Protein AF-A0A9P0GN09-F1 (afdb_monomer_lite)

pLDDT: mean 87.39, std 16.35, range [37.28, 98.38]

Sequence (117 aa):
MVTCTSPEAQLQPLMDVTVTIISKGGCEGSQQSQFKQKLESDIDSDSSIFQSCFVPLQLVSRDKNEKDLGNNPTPSSPRFCRPIRFRFIKETNDVTEEEIAHVKIAITSLVPTEADL

Radius of gyration: 23.31 Å; chains: 1; bounding box: 49×38×80 Å

Organism: NCBI:txid3402493

Secondary structure (DSSP, 8-state):
------------------EEEEEEEEEEEEE-PPPSSPPSSTT---SEEEEEEEEEEEEEE-STT--EEEE-S-TT-GGG-EEEEEESS---HHHHHHHHHHHHHHHHT--PPP---

Structure (mmCIF, N/CA/C/O backbone):
data_AF-A0A9P0GN09-F1
#
_entry.id   AF-A0A9P0GN09-F1
#
loop_
_atom_site.group_PDB
_atom_site.id
_atom_site.type_symbol
_atom_site.label_atom_id
_atom_site.label_alt_id
_atom_site.label_comp_id
_atom_site.label_asym_id
_atom_site.label_entity_id
_atom_site.label_seq_id
_atom_site.pdbx_PDB_ins_code
_atom_site.Cartn_x
_atom_site.Cartn_y
_atom_site.Cartn_z
_atom_site.occupanc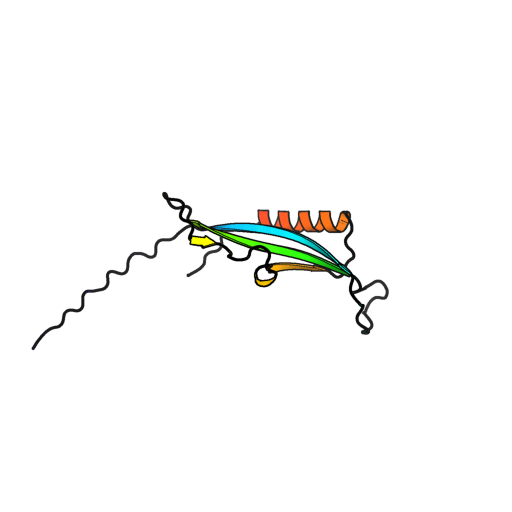y
_atom_site.B_iso_or_equiv
_atom_site.auth_seq_id
_atom_site.auth_comp_id
_atom_site.auth_asym_id
_atom_site.auth_atom_id
_atom_site.pdbx_PDB_model_num
ATOM 1 N N . MET A 1 1 ? -7.743 -27.981 61.352 1.00 40.34 1 MET A N 1
ATOM 2 C CA . MET A 1 1 ? -7.806 -28.081 59.879 1.00 40.34 1 MET A CA 1
ATOM 3 C C . MET A 1 1 ? -8.487 -26.826 59.373 1.00 40.34 1 MET A C 1
ATOM 5 O O . MET A 1 1 ? -9.671 -26.665 59.620 1.00 40.34 1 MET A O 1
ATOM 9 N N . VAL A 1 2 ? -7.725 -25.901 58.790 1.00 38.88 2 VAL A N 1
ATOM 10 C CA . VAL A 1 2 ? -8.250 -24.653 58.218 1.00 38.88 2 VAL A CA 1
ATOM 11 C C . VAL A 1 2 ? -8.413 -24.902 56.726 1.00 38.88 2 VAL A C 1
ATOM 13 O O . VAL A 1 2 ? -7.423 -25.108 56.030 1.00 38.88 2 VAL A O 1
ATOM 16 N N . THR A 1 3 ? -9.648 -24.967 56.241 1.00 39.59 3 THR A N 1
ATOM 17 C CA . THR A 1 3 ? -9.918 -25.062 54.805 1.00 39.59 3 THR A CA 1
ATOM 18 C C . THR A 1 3 ? -9.920 -23.656 54.228 1.00 39.59 3 THR A C 1
ATOM 20 O O . THR A 1 3 ? -10.887 -22.914 54.388 1.00 39.59 3 THR A O 1
ATOM 23 N N . CYS A 1 4 ? -8.819 -23.282 53.581 1.00 37.28 4 CYS A N 1
ATOM 24 C CA . CYS A 1 4 ? -8.770 -22.113 52.716 1.00 37.28 4 CYS A CA 1
ATOM 25 C C . CYS A 1 4 ? -9.567 -22.419 51.443 1.00 37.28 4 CYS A C 1
ATOM 27 O O . CYS A 1 4 ? -9.065 -23.074 50.533 1.00 37.28 4 CYS A O 1
ATOM 29 N N . THR A 1 5 ? -10.815 -21.966 51.374 1.00 52.62 5 THR A N 1
ATOM 30 C CA . THR A 1 5 ? -11.551 -21.885 50.111 1.00 52.62 5 THR A CA 1
ATOM 31 C C . THR A 1 5 ? -11.052 -20.655 49.359 1.00 52.62 5 THR A C 1
ATOM 33 O O . THR A 1 5 ? -11.384 -19.525 49.714 1.00 52.62 5 THR A O 1
ATOM 36 N N . SER A 1 6 ? -10.204 -20.879 48.355 1.00 52.09 6 SER A N 1
ATOM 37 C CA . SER A 1 6 ? -9.903 -19.879 47.328 1.00 52.09 6 SER A CA 1
ATOM 38 C C . SER A 1 6 ? -11.217 -19.436 46.679 1.00 52.09 6 SER A C 1
ATOM 40 O O . SER A 1 6 ? -12.006 -20.313 46.323 1.00 52.09 6 SER A O 1
ATOM 42 N N . PRO A 1 7 ? -11.473 -18.133 46.478 1.00 51.59 7 PRO A N 1
ATOM 43 C CA . PRO A 1 7 ? -12.546 -17.720 45.591 1.00 51.59 7 PRO A CA 1
ATOM 44 C C . PRO A 1 7 ? -12.204 -18.238 44.192 1.00 51.59 7 PRO A C 1
ATOM 46 O O . PRO A 1 7 ? -11.108 -17.981 43.689 1.00 51.59 7 PRO A O 1
ATOM 49 N N . GLU A 1 8 ? -13.111 -18.995 43.579 1.00 49.41 8 GLU A N 1
ATOM 50 C CA . GLU A 1 8 ? -13.081 -19.217 42.137 1.00 49.41 8 GLU A CA 1
ATOM 51 C C . GLU A 1 8 ? -13.109 -17.843 41.473 1.00 49.41 8 GLU A C 1
ATOM 53 O O . GLU A 1 8 ? -14.092 -17.104 41.575 1.00 49.41 8 GLU A O 1
ATOM 58 N N . ALA A 1 9 ? -12.002 -17.474 40.830 1.00 49.31 9 ALA A N 1
ATOM 59 C CA . ALA A 1 9 ? -11.984 -16.351 39.917 1.00 49.31 9 ALA A CA 1
ATOM 60 C C . ALA A 1 9 ? -13.001 -16.671 38.820 1.00 49.31 9 ALA A C 1
ATOM 62 O O . ALA A 1 9 ? -12.772 -17.544 37.984 1.00 49.31 9 ALA A O 1
ATOM 63 N N . GLN A 1 10 ? -14.157 -16.014 38.878 1.00 46.03 10 GLN A N 1
ATOM 64 C CA . GLN A 1 10 ? -15.165 -16.100 37.836 1.00 46.03 10 GLN A CA 1
ATOM 65 C C . GLN A 1 10 ? -14.524 -15.557 36.560 1.00 46.03 10 GLN A C 1
ATOM 67 O O . GLN A 1 10 ? -14.330 -14.349 36.417 1.00 46.03 10 GLN A O 1
ATOM 72 N N . LEU A 1 11 ? -14.125 -16.468 35.673 1.00 49.88 11 LEU A N 1
ATOM 73 C CA . LEU A 1 11 ? -13.635 -16.139 34.346 1.00 49.88 11 LEU A CA 1
ATOM 74 C C . LEU A 1 11 ? -14.790 -15.431 33.632 1.00 49.88 11 LEU A C 1
ATOM 76 O O . LEU A 1 11 ? -15.823 -16.045 33.352 1.00 49.88 11 LEU A O 1
ATOM 80 N N . GLN A 1 12 ? -14.667 -14.120 33.426 1.00 53.75 12 GLN A N 1
ATOM 81 C CA . GLN A 1 12 ? -15.643 -13.398 32.619 1.00 53.75 12 GLN A CA 1
ATOM 82 C C . GLN A 1 12 ? -15.636 -14.014 31.212 1.00 53.75 12 GLN A C 1
ATOM 84 O O . GLN A 1 12 ? -14.556 -14.363 30.727 1.00 53.75 12 GLN A O 1
ATOM 89 N N . PRO A 1 13 ? -16.804 -14.190 30.566 1.00 53.38 13 PRO A N 1
ATOM 90 C CA . PRO A 1 13 ? -16.855 -14.746 29.222 1.00 53.38 13 PRO A CA 1
ATOM 91 C C . PRO A 1 13 ? -15.961 -13.906 28.316 1.00 53.38 13 PRO A C 1
ATOM 93 O O . PRO A 1 13 ? -16.023 -12.676 28.388 1.00 53.38 13 PRO A O 1
ATOM 96 N N . LEU A 1 14 ? -15.135 -14.567 27.502 1.00 56.75 14 LEU A N 1
ATOM 97 C CA . LEU A 1 14 ? -14.351 -13.921 26.457 1.00 56.75 14 LEU A CA 1
ATOM 98 C C . LEU A 1 14 ? -15.350 -13.158 25.579 1.00 56.75 14 LEU A C 1
ATOM 100 O O . LEU A 1 14 ? -16.157 -13.762 24.876 1.00 56.75 14 LEU A O 1
ATOM 104 N N . MET A 1 15 ? -15.422 -11.840 25.752 1.00 64.38 15 MET A N 1
ATOM 105 C CA . MET A 1 15 ? -16.314 -11.020 24.949 1.00 64.38 15 MET A CA 1
ATOM 106 C C . MET A 1 15 ? -15.681 -10.933 23.569 1.00 64.38 15 MET A C 1
ATOM 108 O O . MET A 1 15 ? -14.579 -10.403 23.444 1.00 64.38 15 MET A O 1
ATOM 112 N N . ASP A 1 16 ? -16.371 -11.443 22.553 1.00 74.50 16 ASP A N 1
ATOM 113 C CA . ASP A 1 16 ? -15.997 -11.203 21.164 1.00 74.50 16 ASP A CA 1
ATOM 114 C C . ASP A 1 16 ? -16.164 -9.707 20.884 1.00 74.50 16 ASP A C 1
ATOM 116 O O . ASP A 1 16 ? -17.273 -9.204 20.680 1.00 74.50 16 ASP A O 1
ATOM 120 N N . VAL A 1 17 ? -15.057 -8.968 20.943 1.00 82.44 17 VAL A N 1
ATOM 121 C CA . VAL A 1 17 ? -15.047 -7.529 20.682 1.00 82.44 17 VAL A CA 1
ATOM 122 C C . VAL A 1 17 ? -14.759 -7.305 19.208 1.00 82.44 17 VAL A C 1
ATOM 124 O O . VAL A 1 17 ? -13.702 -7.669 18.695 1.00 82.44 17 VAL A O 1
ATOM 127 N N . THR A 1 18 ? -15.684 -6.643 18.516 1.00 89.62 18 THR A N 1
ATOM 128 C CA . THR A 1 18 ? -15.432 -6.191 17.147 1.00 89.62 18 THR A CA 1
ATOM 129 C C . THR A 1 18 ? -14.646 -4.891 17.169 1.00 89.62 18 THR A C 1
ATOM 131 O O . THR A 1 18 ? -15.088 -3.875 17.713 1.00 89.62 18 THR A O 1
ATOM 134 N N . VAL A 1 19 ? -13.492 -4.907 16.511 1.00 91.19 19 VAL A N 1
ATOM 135 C CA . VAL A 1 19 ? -12.571 -3.777 16.471 1.00 91.19 19 VAL A CA 1
ATOM 136 C C . VAL A 1 19 ? -12.347 -3.323 15.032 1.00 91.19 19 VAL A C 1
ATOM 138 O O . VAL A 1 19 ? -12.322 -4.122 14.100 1.00 91.19 19 VAL A O 1
ATOM 141 N N . THR A 1 20 ? -12.199 -2.015 14.838 1.00 93.56 20 THR A N 1
ATOM 142 C CA . THR A 1 20 ? -11.891 -1.398 13.545 1.00 93.56 20 THR A CA 1
ATOM 143 C C . THR A 1 20 ? -10.510 -0.765 13.594 1.00 93.56 20 THR A C 1
ATOM 145 O O . THR A 1 20 ? -10.220 0.036 14.480 1.00 93.56 20 THR A O 1
ATOM 148 N N . ILE A 1 21 ? -9.667 -1.109 12.622 1.00 94.19 21 ILE A N 1
ATOM 149 C CA . ILE A 1 21 ? -8.368 -0.467 12.416 1.00 94.19 21 ILE A CA 1
ATOM 150 C C . ILE A 1 21 ? -8.539 0.628 11.368 1.00 94.19 21 ILE A C 1
ATOM 152 O O . ILE A 1 21 ? -8.917 0.358 10.229 1.00 94.19 21 ILE A O 1
ATOM 156 N N . ILE A 1 22 ? -8.201 1.859 11.736 1.00 95.69 22 ILE A N 1
ATOM 157 C CA . ILE A 1 22 ? -8.092 2.981 10.805 1.00 95.69 22 ILE A CA 1
ATOM 158 C C . ILE A 1 22 ? -6.637 3.062 10.350 1.00 95.69 22 ILE A C 1
ATOM 160 O O . ILE A 1 22 ? -5.724 3.113 11.175 1.00 95.69 22 ILE A O 1
ATOM 164 N N . SER A 1 23 ? -6.411 3.077 9.038 1.00 96.69 23 SER A N 1
ATOM 165 C CA . SER A 1 23 ? -5.074 3.121 8.436 1.00 96.69 23 SER A CA 1
ATOM 166 C C . SER A 1 23 ? -4.998 4.172 7.333 1.00 96.69 23 SER A C 1
ATOM 168 O O . SER A 1 23 ? -5.996 4.458 6.674 1.00 96.69 23 SER A O 1
ATOM 170 N N . LYS A 1 24 ? -3.797 4.705 7.088 1.00 96.38 24 LYS A N 1
ATOM 171 C CA . LYS A 1 24 ? -3.476 5.441 5.853 1.00 96.38 24 LYS A CA 1
ATOM 172 C C . LYS A 1 24 ? -2.644 4.560 4.928 1.00 96.38 24 LYS A C 1
ATOM 174 O O . LYS A 1 24 ? -1.809 3.800 5.410 1.00 96.38 24 LYS A O 1
ATOM 179 N N . GLY A 1 25 ? -2.849 4.681 3.623 1.00 96.62 25 GLY A N 1
ATOM 180 C CA . GLY A 1 25 ? -2.065 3.996 2.594 1.00 96.62 25 GLY A CA 1
ATOM 181 C C . GLY A 1 25 ? -1.465 4.988 1.603 1.00 96.62 25 GLY A C 1
ATOM 182 O O . GLY A 1 25 ? -1.949 6.114 1.489 1.00 96.62 25 GLY A O 1
ATOM 183 N N . GLY A 1 26 ? -0.419 4.574 0.898 1.00 96.81 26 GLY A N 1
ATOM 184 C CA . GLY A 1 26 ? 0.210 5.370 -0.152 1.00 96.81 26 GLY A CA 1
ATOM 185 C C . GLY A 1 26 ? 1.230 4.566 -0.949 1.00 96.81 26 GLY A C 1
ATOM 186 O O . GLY A 1 26 ? 1.580 3.447 -0.575 1.00 96.81 26 GLY A O 1
ATOM 187 N N . CYS A 1 27 ? 1.704 5.149 -2.043 1.00 97.56 27 CYS A N 1
ATOM 188 C CA . CYS A 1 27 ? 2.776 4.608 -2.865 1.00 97.56 27 CYS A CA 1
ATOM 189 C C . CYS A 1 27 ? 3.755 5.716 -3.254 1.00 97.56 27 CYS A C 1
ATOM 191 O O . CYS A 1 27 ? 3.360 6.878 -3.340 1.00 97.56 27 CYS A O 1
ATOM 193 N N . GLU A 1 28 ? 5.019 5.357 -3.450 1.00 97.06 28 GLU A N 1
ATOM 194 C CA . GLU A 1 28 ? 6.093 6.299 -3.771 1.00 97.06 28 GLU A CA 1
ATOM 195 C C . GLU A 1 28 ? 7.211 5.600 -4.555 1.00 97.06 28 GLU A C 1
ATOM 197 O O . GLU A 1 28 ? 7.539 4.434 -4.293 1.00 97.06 28 GLU A O 1
ATOM 202 N N . GLY A 1 29 ? 7.802 6.317 -5.512 1.00 97.00 29 GLY A N 1
ATOM 203 C CA . GLY A 1 29 ? 8.996 5.912 -6.238 1.00 97.00 29 GLY A CA 1
ATOM 204 C C . GLY A 1 29 ? 10.283 6.529 -5.695 1.00 97.00 29 GLY A C 1
ATOM 205 O O . GLY A 1 29 ? 10.321 7.662 -5.223 1.00 97.00 29 GLY A O 1
ATOM 206 N N . SER A 1 30 ? 11.382 5.790 -5.818 1.00 96.31 30 SER A N 1
ATOM 207 C CA . SER A 1 30 ? 12.730 6.264 -5.513 1.00 96.31 30 SER A CA 1
ATOM 208 C C . SER A 1 30 ? 13.733 5.775 -6.555 1.00 96.31 30 SER A C 1
ATOM 210 O O . SER A 1 30 ? 13.564 4.720 -7.169 1.00 96.31 30 SER A O 1
ATOM 212 N N . GLN A 1 31 ? 14.795 6.551 -6.757 1.00 95.69 31 GLN A N 1
ATOM 213 C CA . GLN A 1 31 ? 15.930 6.182 -7.601 1.00 95.69 31 GLN A CA 1
ATOM 214 C C . GLN A 1 31 ? 17.093 5.735 -6.717 1.00 95.69 31 GLN A C 1
ATOM 216 O O . GLN A 1 31 ? 17.352 6.339 -5.676 1.00 95.69 31 GLN A O 1
ATOM 221 N N . GLN A 1 32 ? 17.811 4.698 -7.140 1.00 92.38 32 GLN A N 1
ATOM 222 C CA . GLN A 1 32 ? 18.931 4.146 -6.385 1.00 92.38 32 GLN A CA 1
ATOM 223 C C . GLN A 1 32 ? 20.101 3.749 -7.287 1.00 92.38 32 GLN A C 1
ATOM 225 O O . GLN A 1 32 ? 19.962 3.592 -8.501 1.00 92.38 32 GLN A O 1
ATOM 230 N N . SER A 1 33 ? 21.267 3.573 -6.667 1.00 94.31 33 SER A N 1
ATOM 231 C CA . SER A 1 33 ? 22.439 3.005 -7.327 1.00 94.31 33 SER A CA 1
ATOM 232 C C . SER A 1 33 ? 22.175 1.552 -7.706 1.00 94.31 33 SER A C 1
ATOM 234 O O . SER A 1 33 ? 21.766 0.762 -6.858 1.00 94.31 33 SER A O 1
ATOM 236 N N . GLN A 1 34 ? 22.463 1.203 -8.956 1.00 93.69 34 GLN A N 1
ATOM 237 C CA . GLN A 1 34 ? 22.317 -0.163 -9.448 1.00 93.69 34 GLN A CA 1
ATOM 238 C C . GLN A 1 34 ? 23.334 -1.097 -8.799 1.00 93.69 34 GLN A C 1
ATOM 240 O O . GLN A 1 34 ? 24.505 -0.738 -8.596 1.00 93.69 34 GLN A O 1
ATOM 245 N N . PHE A 1 35 ? 22.902 -2.317 -8.503 1.00 93.31 35 PHE A N 1
ATOM 246 C CA . PHE A 1 35 ? 23.803 -3.356 -8.053 1.00 93.31 35 PHE A CA 1
ATOM 247 C C . PHE A 1 35 ? 24.657 -3.868 -9.222 1.00 93.31 35 PHE A C 1
ATOM 249 O O . PHE A 1 35 ? 24.231 -3.917 -10.370 1.00 93.31 35 PHE A O 1
ATOM 256 N N . LYS A 1 36 ? 25.907 -4.259 -8.945 1.00 93.19 36 LYS A N 1
ATOM 257 C CA . LYS A 1 36 ? 26.864 -4.677 -9.993 1.00 93.19 36 LYS A CA 1
ATOM 258 C 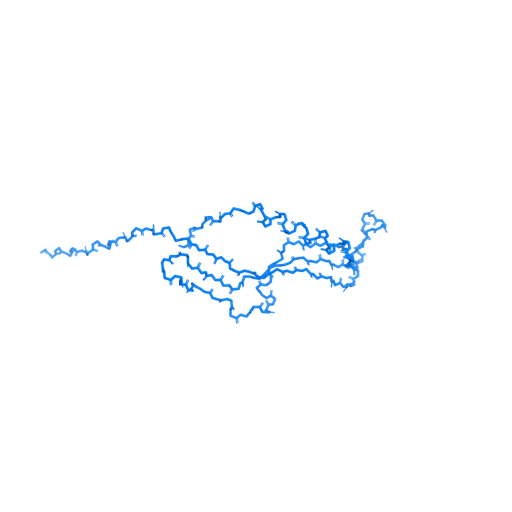C . LYS A 1 36 ? 26.704 -6.135 -10.433 1.00 93.19 36 LYS A C 1
ATOM 260 O O . LYS A 1 36 ? 27.538 -6.644 -11.181 1.00 93.19 36 LYS A O 1
ATOM 265 N N . GLN A 1 37 ? 25.684 -6.827 -9.940 1.00 92.94 37 GLN A N 1
ATOM 266 C CA . GLN A 1 37 ? 25.371 -8.174 -10.392 1.00 92.94 37 GLN A CA 1
ATOM 267 C C . GLN A 1 37 ? 24.685 -8.098 -11.751 1.00 92.94 37 GLN A C 1
ATOM 269 O O . GLN A 1 37 ? 23.761 -7.316 -11.947 1.00 92.94 37 GLN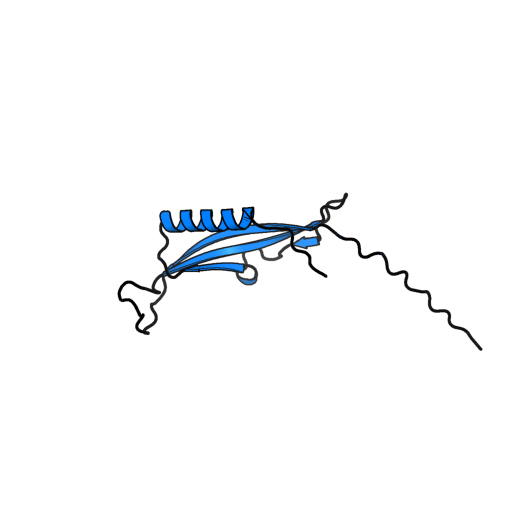 A O 1
ATOM 274 N N . LYS A 1 38 ? 25.132 -8.934 -12.688 1.00 90.50 38 LYS A N 1
ATOM 275 C CA . LYS A 1 38 ? 24.463 -9.072 -13.978 1.00 90.50 38 LYS A CA 1
ATOM 276 C C . LYS A 1 38 ? 23.067 -9.670 -13.757 1.00 90.50 38 LYS A C 1
ATOM 278 O O . LYS A 1 38 ? 22.961 -10.743 -13.162 1.00 90.50 38 LYS A O 1
ATOM 283 N N . LEU A 1 39 ? 22.034 -8.974 -14.225 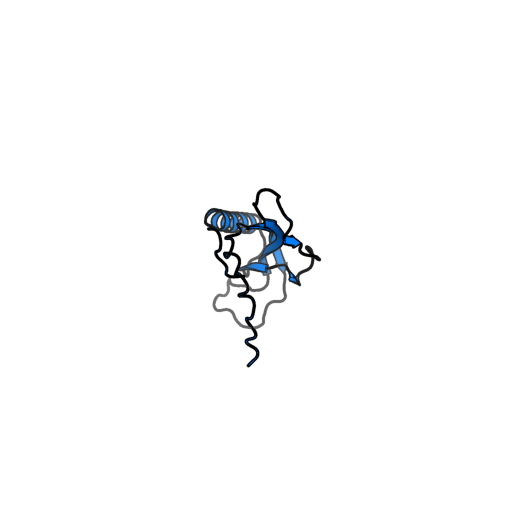1.00 90.69 39 LEU A N 1
ATOM 284 C CA . LEU A 1 39 ? 20.660 -9.477 -14.254 1.00 90.69 39 LEU A CA 1
ATOM 285 C C . LEU A 1 39 ? 20.486 -10.475 -15.408 1.00 90.69 39 LEU A C 1
ATOM 287 O O . LEU A 1 39 ? 21.295 -10.513 -16.337 1.00 90.69 39 LEU A O 1
ATOM 291 N N . GLU A 1 40 ? 19.456 -11.316 -15.331 1.00 91.19 40 GLU A N 1
ATOM 292 C CA . GLU A 1 40 ? 19.205 -12.343 -16.352 1.00 91.19 40 GLU A CA 1
ATOM 293 C C . GLU A 1 40 ? 18.834 -11.733 -17.710 1.00 91.19 40 GLU A C 1
ATOM 295 O O . GLU A 1 40 ? 19.231 -12.258 -18.750 1.00 91.19 40 GLU A O 1
ATOM 300 N N . SER A 1 41 ? 18.114 -10.611 -17.692 1.00 90.69 41 SER A N 1
ATOM 301 C CA . SER A 1 41 ? 17.646 -9.891 -18.872 1.00 90.69 41 SER A CA 1
ATOM 302 C C . SER A 1 41 ? 18.327 -8.528 -18.997 1.00 90.69 41 SER A C 1
ATOM 304 O O . SER A 1 41 ? 18.438 -7.792 -18.018 1.00 90.69 41 SER A O 1
ATOM 306 N N . ASP A 1 42 ? 18.726 -8.155 -20.217 1.00 85.00 42 ASP A N 1
ATOM 307 C CA . ASP A 1 42 ? 19.371 -6.862 -20.498 1.00 85.00 42 ASP A CA 1
ATOM 308 C C . ASP A 1 42 ? 18.395 -5.667 -20.427 1.00 85.00 42 ASP A C 1
ATOM 310 O O . ASP A 1 42 ? 18.830 -4.516 -20.433 1.00 85.00 42 ASP A O 1
ATOM 314 N N . ILE A 1 43 ? 17.081 -5.922 -20.376 1.00 87.69 43 ILE A N 1
ATOM 315 C CA . ILE A 1 43 ? 16.058 -4.876 -20.198 1.00 87.69 43 ILE A CA 1
ATOM 316 C C . ILE A 1 43 ? 15.686 -4.641 -18.729 1.00 87.69 43 ILE A C 1
ATOM 318 O O . ILE A 1 43 ? 15.031 -3.642 -18.428 1.00 87.69 43 ILE A O 1
ATOM 322 N N . ASP A 1 44 ? 16.089 -5.537 -17.825 1.00 89.44 44 ASP A N 1
ATOM 323 C CA . ASP A 1 44 ? 15.792 -5.399 -16.403 1.00 89.44 44 ASP A CA 1
ATOM 324 C C . ASP A 1 44 ? 16.744 -4.390 -15.754 1.00 89.44 44 ASP A C 1
ATOM 326 O O . ASP A 1 44 ? 17.909 -4.250 -16.131 1.00 89.44 44 ASP A O 1
ATOM 330 N N . SER A 1 45 ? 16.247 -3.671 -14.748 1.00 92.31 45 SER A N 1
ATOM 331 C CA . SER A 1 45 ? 17.041 -2.707 -13.991 1.00 92.31 45 SER A CA 1
ATOM 332 C C . SER A 1 45 ? 16.534 -2.581 -12.562 1.00 92.31 45 SER A C 1
ATOM 334 O O . SER A 1 45 ? 15.336 -2.459 -12.328 1.00 92.31 45 SER A O 1
ATOM 336 N N . ASP A 1 46 ? 17.460 -2.515 -11.609 1.00 94.56 46 ASP A N 1
ATOM 337 C CA . ASP A 1 46 ? 17.205 -2.187 -10.207 1.00 94.56 46 ASP A CA 1
ATOM 338 C C . ASP A 1 46 ? 17.445 -0.696 -9.893 1.00 94.56 46 ASP A C 1
ATOM 340 O O . ASP A 1 46 ? 17.408 -0.293 -8.734 1.00 94.56 46 ASP A O 1
ATOM 344 N N . SER A 1 47 ? 17.640 0.159 -10.906 1.00 95.38 47 SER A N 1
ATOM 345 C CA . SER A 1 47 ? 17.915 1.601 -10.739 1.00 95.38 47 SER A CA 1
ATOM 346 C C . SER A 1 47 ? 16.779 2.388 -10.082 1.00 95.38 47 SER A C 1
ATOM 348 O O . SER A 1 47 ? 16.938 3.555 -9.713 1.00 95.38 47 SER A O 1
ATOM 350 N N . SER A 1 48 ? 15.584 1.811 -10.018 1.00 96.75 48 SER A N 1
ATOM 351 C CA . SER A 1 48 ? 14.400 2.459 -9.469 1.00 96.75 48 SER A CA 1
ATOM 352 C C . SER A 1 48 ? 13.575 1.456 -8.689 1.00 96.75 48 SER A C 1
ATOM 354 O O . SER A 1 48 ? 13.428 0.310 -9.106 1.00 96.75 48 SER A O 1
ATOM 356 N N . ILE A 1 49 ? 13.039 1.907 -7.562 1.00 96.81 49 ILE A N 1
ATOM 357 C CA . ILE A 1 49 ? 12.091 1.158 -6.748 1.00 96.81 49 ILE A CA 1
ATOM 358 C C . ILE A 1 49 ? 10.783 1.930 -6.741 1.00 96.81 49 ILE A C 1
ATOM 360 O O . ILE A 1 49 ? 10.777 3.151 -6.602 1.00 96.81 49 ILE A O 1
ATOM 364 N N . PHE A 1 50 ? 9.682 1.202 -6.821 1.00 97.94 50 PHE A N 1
ATOM 365 C CA . PHE A 1 50 ? 8.351 1.701 -6.539 1.00 97.94 50 PHE A CA 1
ATOM 366 C C . PHE A 1 50 ? 7.728 0.833 -5.447 1.00 97.94 50 PHE A C 1
ATOM 368 O O . PHE A 1 50 ? 7.746 -0.399 -5.545 1.00 97.94 50 PHE A O 1
ATOM 375 N N . GLN A 1 51 ? 7.227 1.462 -4.386 1.00 97.56 51 GLN A N 1
ATOM 376 C CA . GLN A 1 51 ? 6.672 0.763 -3.228 1.00 97.56 51 GLN A CA 1
ATOM 377 C C . GLN A 1 51 ? 5.274 1.267 -2.892 1.00 97.56 51 GLN A C 1
ATOM 379 O O . GLN A 1 51 ? 5.002 2.462 -2.990 1.00 97.56 51 GLN A O 1
ATOM 384 N N . SER A 1 52 ? 4.413 0.365 -2.431 1.00 98.19 52 SER A N 1
ATOM 385 C CA . SER A 1 52 ? 3.156 0.697 -1.763 1.00 98.19 52 SER A CA 1
ATOM 386 C C . SER A 1 52 ? 3.210 0.255 -0.308 1.00 98.19 52 SER A C 1
ATOM 388 O O . SER A 1 52 ? 3.739 -0.809 0.018 1.00 98.19 52 SER A O 1
ATOM 390 N N . CYS A 1 53 ? 2.676 1.084 0.583 1.00 97.94 53 CYS A N 1
ATOM 391 C CA . CYS A 1 53 ? 2.749 0.896 2.026 1.00 97.94 53 CYS A CA 1
ATOM 392 C C . CYS A 1 53 ? 1.440 1.316 2.704 1.00 97.9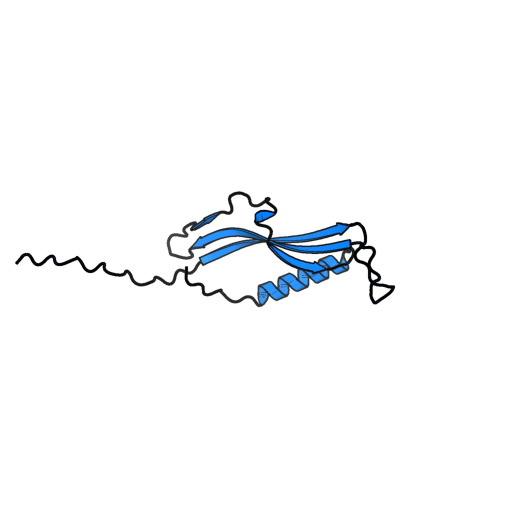4 53 CYS A C 1
ATOM 394 O O . CYS A 1 53 ? 0.662 2.108 2.168 1.00 97.94 53 CYS A O 1
ATOM 396 N N . PHE A 1 54 ? 1.237 0.853 3.937 1.00 96.88 54 PHE A N 1
ATOM 397 C CA . PHE A 1 54 ? 0.212 1.378 4.835 1.00 96.88 54 PHE A CA 1
ATOM 398 C C . PHE A 1 54 ? 0.757 1.620 6.242 1.00 96.88 54 PHE A C 1
ATOM 400 O O . PHE A 1 54 ? 1.762 1.048 6.658 1.00 96.88 54 PHE A O 1
ATOM 407 N N . VAL A 1 55 ? 0.085 2.489 6.989 1.00 98.06 55 VAL A N 1
ATOM 408 C CA . VAL A 1 55 ? 0.397 2.807 8.381 1.00 98.06 55 VAL A CA 1
ATOM 409 C C . VAL A 1 55 ? -0.891 2.694 9.197 1.00 98.06 55 VAL A C 1
ATOM 411 O O . VAL A 1 55 ? -1.835 3.439 8.908 1.00 98.06 55 VAL A O 1
ATOM 414 N N . PRO A 1 56 ? -0.946 1.827 10.225 1.00 96.69 56 PRO A N 1
ATOM 415 C CA . PRO A 1 56 ? -2.054 1.825 11.169 1.00 96.69 56 PRO A CA 1
ATOM 416 C C . PRO A 1 56 ? -2.017 3.111 12.000 1.00 96.69 56 PRO A C 1
ATOM 418 O O . PRO A 1 56 ? -0.953 3.536 12.466 1.00 96.69 56 PRO A O 1
ATOM 421 N N . LEU A 1 57 ? -3.175 3.745 12.159 1.00 97.06 57 LEU A N 1
ATOM 422 C CA . LEU A 1 57 ? -3.334 5.014 12.867 1.00 97.06 57 LEU A CA 1
ATOM 423 C C . LEU A 1 57 ? -4.012 4.817 14.216 1.00 97.06 57 LEU A C 1
ATOM 425 O O . LEU A 1 57 ? -3.492 5.288 15.223 1.00 97.06 57 LEU A O 1
ATOM 429 N N . GLN A 1 58 ? -5.142 4.115 14.223 1.00 95.31 58 GLN A N 1
ATOM 430 C CA . GLN A 1 58 ? -6.002 4.006 15.393 1.00 95.31 58 GLN A CA 1
ATOM 431 C C . GLN A 1 58 ? -6.742 2.672 15.410 1.00 95.31 58 GLN A C 1
ATOM 433 O O . GLN A 1 58 ? -7.064 2.112 14.358 1.00 95.31 58 GLN A O 1
ATOM 438 N N . LEU A 1 59 ? -7.018 2.195 16.617 1.00 93.44 59 LEU A N 1
ATOM 439 C CA . LEU A 1 59 ? -7.807 1.013 16.904 1.00 93.44 59 LEU A CA 1
ATOM 440 C C . LEU A 1 59 ? -9.056 1.423 17.695 1.00 93.44 59 LEU A C 1
ATOM 442 O O . LEU A 1 59 ? -8.939 1.983 18.782 1.00 93.44 59 LEU A O 1
ATOM 446 N N . VAL A 1 60 ? -10.248 1.146 17.166 1.00 92.75 60 VAL A N 1
ATOM 447 C CA . VAL A 1 60 ? -11.524 1.592 17.755 1.00 92.75 60 VAL A CA 1
ATOM 448 C C . VAL A 1 60 ? -12.453 0.401 17.975 1.00 92.75 60 VAL A C 1
ATOM 450 O O . VAL A 1 60 ? -12.683 -0.378 17.049 1.00 92.75 60 VAL A O 1
ATOM 453 N N . SER A 1 61 ? -13.006 0.250 19.182 1.00 89.69 61 SER A N 1
ATOM 454 C CA . SER A 1 61 ? -14.083 -0.720 19.436 1.00 89.69 61 SER A CA 1
ATOM 455 C C . SER A 1 61 ? -15.400 -0.226 18.828 1.00 89.69 61 SER A C 1
ATOM 457 O O . SER A 1 61 ? -15.752 0.942 18.981 1.00 89.69 61 SER A O 1
ATOM 459 N N . ARG A 1 62 ? -16.156 -1.124 18.183 1.00 80.88 62 ARG A N 1
ATOM 460 C CA . ARG A 1 62 ? -17.521 -0.844 17.695 1.00 80.88 62 ARG A CA 1
ATOM 461 C C . ARG A 1 62 ? -18.622 -1.054 18.737 1.00 80.88 62 ARG A C 1
ATOM 463 O O . ARG A 1 62 ? -19.802 -0.998 18.391 1.00 80.88 62 ARG A O 1
ATOM 470 N N . ASP A 1 63 ? -18.273 -1.286 19.996 1.00 79.31 63 ASP A N 1
ATOM 471 C CA . ASP A 1 63 ? -19.270 -1.425 21.053 1.00 79.31 63 ASP A CA 1
ATOM 472 C C . ASP A 1 63 ? -20.022 -0.109 21.288 1.00 79.31 63 ASP A C 1
ATOM 474 O O . ASP A 1 63 ? -19.599 0.964 20.861 1.00 79.31 63 ASP A O 1
ATOM 478 N N . LYS A 1 64 ? -21.138 -0.179 22.026 1.00 63.94 64 LYS A N 1
ATOM 479 C CA . LYS A 1 64 ? -22.097 0.925 22.259 1.00 63.94 64 LYS A CA 1
ATOM 480 C C . LYS A 1 64 ? -21.494 2.257 22.746 1.00 63.94 64 LYS A C 1
ATOM 482 O O . LYS A 1 64 ? -22.206 3.253 22.746 1.00 63.94 64 LYS A O 1
ATOM 487 N N . ASN A 1 65 ? -20.229 2.271 23.166 1.00 68.50 65 ASN A N 1
ATOM 488 C CA . ASN A 1 65 ? -19.525 3.436 23.697 1.00 68.50 65 ASN A CA 1
ATOM 489 C C . ASN A 1 65 ? -18.277 3.845 22.890 1.00 68.50 65 ASN A C 1
ATOM 491 O O . ASN A 1 65 ? -17.473 4.579 23.451 1.00 68.50 65 ASN A O 1
ATOM 495 N N . GLU A 1 66 ? -18.094 3.346 21.654 1.00 70.06 66 GLU A N 1
ATOM 496 C CA . GLU A 1 66 ? -16.982 3.656 20.727 1.00 70.06 66 GLU A CA 1
ATOM 497 C C . GLU A 1 66 ? -15.683 4.047 21.450 1.00 70.06 66 GLU A C 1
ATOM 499 O O . GLU A 1 66 ? -15.344 5.221 21.616 1.00 70.06 66 GLU A O 1
ATOM 504 N N . LYS A 1 67 ? -14.983 3.042 21.981 1.00 81.69 67 LYS A N 1
ATOM 505 C CA . LYS A 1 67 ? -13.791 3.270 22.799 1.00 81.69 67 LYS A CA 1
ATOM 506 C C . LYS A 1 67 ? -12.536 3.207 21.938 1.00 81.69 67 LYS A C 1
ATOM 508 O O . LYS A 1 67 ? -12.309 2.212 21.249 1.00 81.69 67 LYS A O 1
ATOM 513 N N . ASP A 1 68 ? -11.691 4.226 22.057 1.00 86.62 68 ASP A N 1
ATOM 514 C CA . ASP A 1 68 ? -10.322 4.191 21.547 1.00 86.62 68 ASP A CA 1
ATOM 515 C C . ASP A 1 68 ? -9.503 3.153 22.330 1.00 86.62 68 ASP A C 1
ATOM 517 O O . ASP A 1 68 ? -9.348 3.246 23.553 1.00 86.62 68 ASP A O 1
ATOM 521 N N . LEU A 1 69 ? -9.033 2.128 21.623 1.00 88.56 69 LEU A N 1
ATOM 522 C CA . LEU A 1 69 ? -8.228 1.043 22.176 1.00 88.56 69 LEU A CA 1
ATOM 523 C C . LEU A 1 69 ? -6.726 1.313 22.033 1.00 88.56 69 LEU A C 1
ATOM 525 O O . LEU A 1 69 ? -5.926 0.669 22.710 1.00 88.56 69 LEU A O 1
ATOM 529 N N . GLY A 1 70 ? -6.328 2.256 21.178 1.00 89.81 70 GLY A N 1
ATOM 530 C CA . GLY A 1 70 ? -4.932 2.596 20.968 1.00 89.81 70 GLY A CA 1
ATOM 531 C C . GLY A 1 70 ? -4.694 3.421 19.709 1.00 89.81 70 GLY A C 1
ATOM 532 O O . GLY A 1 70 ? -5.249 3.155 18.644 1.00 89.81 70 GLY A O 1
ATOM 533 N N . ASN A 1 71 ? -3.767 4.370 19.827 1.00 94.69 71 ASN A N 1
ATOM 534 C CA . ASN A 1 71 ? -3.293 5.204 18.729 1.00 94.69 71 ASN A CA 1
ATOM 535 C C . ASN A 1 71 ? -1.822 4.934 18.432 1.00 94.69 71 ASN A C 1
ATOM 537 O O . ASN A 1 71 ? -1.022 4.689 19.337 1.00 94.69 71 ASN A O 1
ATOM 541 N N . ASN A 1 72 ? -1.444 5.067 17.165 1.00 95.38 72 ASN A N 1
ATOM 542 C CA . ASN A 1 72 ? -0.047 5.126 16.772 1.00 95.38 72 ASN A CA 1
ATOM 543 C C . ASN A 1 72 ? 0.563 6.452 17.267 1.00 95.38 72 ASN A C 1
ATOM 545 O O . ASN A 1 72 ? 0.187 7.514 16.766 1.00 95.38 72 ASN A O 1
ATOM 549 N N . PRO A 1 73 ? 1.530 6.427 18.204 1.00 95.44 73 PRO A N 1
ATOM 550 C CA . PRO A 1 73 ? 2.088 7.648 18.783 1.00 95.44 73 PRO A CA 1
ATOM 551 C C . PRO A 1 73 ? 2.946 8.440 17.789 1.00 95.44 73 PRO A C 1
ATOM 553 O O . PRO A 1 73 ? 3.211 9.619 18.007 1.00 95.44 73 PRO A O 1
ATOM 556 N N . THR A 1 74 ? 3.401 7.812 16.698 1.00 96.06 74 THR A N 1
ATOM 557 C CA . THR A 1 74 ? 4.238 8.462 15.681 1.00 96.06 74 THR A CA 1
ATOM 558 C C . THR A 1 74 ? 3.819 8.055 14.259 1.00 96.06 74 THR A C 1
ATOM 560 O O . THR A 1 74 ? 4.546 7.317 13.589 1.00 96.06 74 THR A O 1
ATOM 563 N N . PRO A 1 75 ? 2.677 8.559 13.746 1.00 94.31 75 PRO A N 1
ATOM 564 C CA . PRO A 1 75 ? 2.110 8.139 12.456 1.00 94.31 75 PRO A CA 1
ATOM 565 C C . PRO A 1 75 ? 2.980 8.419 11.225 1.00 94.31 75 PRO A C 1
ATOM 567 O O . PRO A 1 75 ? 2.730 7.881 10.146 1.00 94.31 75 PRO A O 1
ATOM 570 N N . SER A 1 76 ? 3.970 9.301 11.347 1.00 94.00 76 SER A N 1
ATOM 571 C CA . SER A 1 76 ? 4.918 9.627 10.272 1.00 94.00 76 SER A CA 1
ATOM 572 C C . SER A 1 76 ? 6.261 8.912 10.430 1.00 94.00 76 SER A C 1
ATOM 574 O O . SER A 1 76 ? 7.156 9.112 9.617 1.00 94.00 76 SER A O 1
ATOM 576 N N . SER A 1 77 ? 6.435 8.087 11.469 1.00 96.31 77 SER A N 1
ATOM 577 C CA . SER A 1 77 ? 7.667 7.321 11.635 1.00 96.31 77 SER A CA 1
ATOM 578 C C . SER A 1 77 ? 7.698 6.149 10.650 1.00 96.31 77 SER A C 1
ATOM 580 O O . SER A 1 77 ? 6.737 5.374 10.604 1.00 96.31 77 SER A O 1
ATOM 582 N N . PRO A 1 78 ? 8.823 5.921 9.945 1.00 94.38 78 PRO A N 1
ATOM 583 C CA . PRO A 1 78 ? 8.973 4.760 9.069 1.00 94.38 78 PRO A CA 1
ATOM 584 C C . PRO A 1 78 ? 8.848 3.430 9.826 1.00 94.38 78 PRO A C 1
ATOM 586 O O . PRO A 1 78 ? 8.499 2.420 9.230 1.00 94.38 78 PRO A O 1
ATOM 589 N N . ARG A 1 79 ? 9.035 3.424 11.157 1.00 96.00 79 ARG A N 1
ATOM 590 C CA . ARG A 1 79 ? 8.869 2.233 12.012 1.00 96.00 79 ARG A CA 1
ATOM 591 C C . ARG A 1 79 ? 7.473 1.603 11.938 1.00 96.00 79 ARG A C 1
ATOM 593 O O . ARG A 1 79 ? 7.344 0.404 12.177 1.00 96.00 79 ARG A O 1
ATOM 600 N N . PHE A 1 80 ? 6.452 2.396 11.612 1.00 96.25 80 PHE A N 1
ATOM 601 C CA . PHE A 1 80 ? 5.067 1.937 11.474 1.00 96.25 80 PHE A CA 1
ATOM 602 C C . PHE A 1 80 ? 4.599 1.8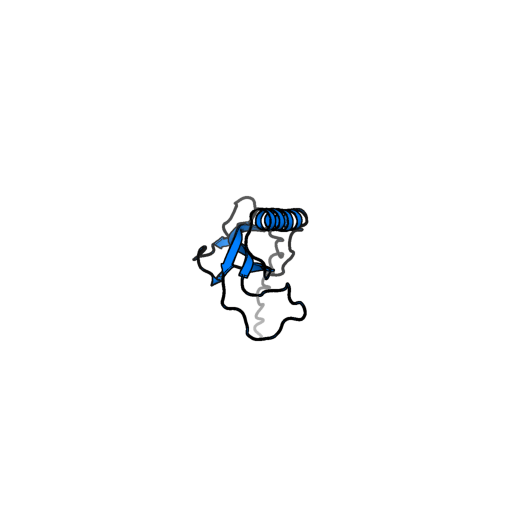59 10.015 1.00 96.25 80 PHE A C 1
ATOM 604 O O . PHE A 1 80 ? 3.453 1.493 9.773 1.00 96.25 80 PHE A O 1
ATOM 611 N N . CYS A 1 81 ? 5.465 2.181 9.050 1.00 96.38 81 CYS A N 1
ATOM 612 C CA . CYS A 1 81 ? 5.172 2.065 7.626 1.00 96.38 81 CYS A CA 1
ATOM 613 C C . CYS A 1 81 ? 5.379 0.615 7.190 1.00 96.38 81 CYS A C 1
ATOM 615 O O . CYS A 1 81 ? 6.507 0.131 7.103 1.00 96.38 81 CYS A O 1
ATOM 617 N N . ARG A 1 82 ? 4.276 -0.112 7.008 1.00 96.69 82 ARG A N 1
ATOM 618 C CA . ARG A 1 82 ? 4.274 -1.521 6.626 1.00 96.69 82 ARG A CA 1
ATOM 619 C C . ARG A 1 82 ? 4.189 -1.629 5.103 1.00 96.69 82 ARG A C 1
ATOM 621 O O . ARG A 1 82 ? 3.216 -1.131 4.534 1.00 96.69 82 ARG A O 1
ATOM 628 N N . PRO A 1 83 ? 5.182 -2.241 4.439 1.00 96.94 83 PRO A N 1
ATOM 629 C CA . PRO A 1 83 ? 5.142 -2.408 2.996 1.00 96.94 83 PRO A CA 1
ATOM 630 C C . PRO A 1 83 ? 4.075 -3.426 2.591 1.00 96.94 83 PRO A C 1
ATOM 632 O O . PRO A 1 83 ? 3.891 -4.444 3.257 1.00 96.94 83 PRO A O 1
ATOM 635 N N . ILE A 1 84 ? 3.395 -3.136 1.486 1.00 97.12 84 ILE A N 1
ATOM 636 C CA . ILE A 1 84 ? 2.436 -4.018 0.815 1.00 97.12 84 ILE A CA 1
ATOM 637 C C . ILE A 1 84 ? 3.133 -4.689 -0.370 1.00 97.12 84 ILE A C 1
ATOM 639 O O . ILE A 1 84 ? 3.133 -5.914 -0.473 1.00 97.12 84 ILE A O 1
ATOM 643 N N . ARG A 1 85 ? 3.755 -3.891 -1.250 1.00 97.44 85 ARG A N 1
ATOM 644 C CA . ARG A 1 85 ? 4.407 -4.366 -2.477 1.00 97.44 85 ARG A CA 1
ATOM 645 C C . ARG A 1 85 ? 5.651 -3.540 -2.798 1.00 97.44 85 ARG A C 1
ATOM 647 O O . ARG A 1 85 ? 5.643 -2.324 -2.642 1.00 97.44 85 ARG A O 1
ATOM 654 N N . PHE A 1 86 ? 6.696 -4.211 -3.286 1.00 95.56 86 PHE A N 1
ATOM 655 C CA . PHE A 1 86 ? 7.912 -3.599 -3.829 1.00 95.56 86 PHE A CA 1
ATOM 656 C C . PHE A 1 86 ? 8.113 -4.034 -5.278 1.00 95.56 86 PHE A C 1
ATOM 658 O O . PHE A 1 86 ? 7.923 -5.206 -5.606 1.00 95.56 86 PHE A O 1
ATOM 665 N N . ARG A 1 87 ? 8.517 -3.099 -6.140 1.00 96.31 87 ARG A N 1
ATOM 666 C CA . ARG A 1 87 ? 8.783 -3.338 -7.563 1.00 96.31 87 ARG A CA 1
ATOM 667 C C . ARG A 1 87 ? 10.052 -2.606 -7.987 1.00 96.31 87 ARG A C 1
ATOM 669 O O . ARG A 1 87 ? 10.241 -1.456 -7.604 1.00 96.31 87 ARG A O 1
ATOM 676 N N . PHE A 1 88 ? 10.874 -3.234 -8.824 1.00 95.69 88 PHE A N 1
ATOM 677 C CA . PHE A 1 88 ? 12.005 -2.574 -9.482 1.00 95.69 88 PHE A CA 1
ATOM 678 C C . PHE A 1 88 ? 11.544 -1.938 -10.794 1.00 95.69 88 PHE A C 1
ATOM 680 O O . PHE A 1 88 ? 11.709 -2.492 -11.876 1.00 95.69 88 PHE A O 1
ATOM 687 N N . ILE A 1 89 ? 10.845 -0.813 -10.681 1.00 95.75 89 ILE A N 1
ATOM 688 C CA . ILE A 1 89 ? 10.282 -0.083 -11.815 1.00 95.75 89 ILE A CA 1
ATOM 689 C C . ILE A 1 89 ? 10.318 1.412 -11.518 1.00 95.75 89 ILE A C 1
ATOM 691 O O . ILE A 1 89 ? 10.234 1.837 -10.364 1.00 95.75 89 ILE A O 1
ATOM 695 N N . LYS A 1 90 ? 10.461 2.225 -12.564 1.00 96.00 90 LYS A N 1
ATOM 696 C CA . LYS A 1 90 ? 10.380 3.677 -12.441 1.00 96.00 90 LYS A CA 1
ATOM 697 C C . LYS A 1 90 ? 8.929 4.105 -12.232 1.00 96.00 90 LYS A C 1
ATOM 699 O O . LYS A 1 90 ? 8.037 3.640 -12.938 1.00 96.00 90 LYS A O 1
ATOM 704 N N . GLU A 1 91 ? 8.715 5.032 -11.305 1.00 97.62 91 GLU A N 1
ATOM 705 C CA . GLU A 1 91 ? 7.409 5.658 -11.122 1.00 97.62 91 GLU A CA 1
ATOM 706 C C . GLU A 1 91 ? 6.980 6.405 -12.393 1.00 97.62 91 GLU A C 1
ATOM 708 O O . GLU A 1 91 ? 7.722 7.215 -12.956 1.00 97.62 91 GLU A O 1
ATOM 713 N N . THR A 1 92 ? 5.768 6.097 -12.842 1.00 97.88 92 THR A N 1
ATOM 714 C CA . THR A 1 92 ? 5.062 6.731 -13.958 1.00 97.88 92 THR A CA 1
ATOM 715 C C . THR A 1 92 ? 3.579 6.783 -13.602 1.00 97.88 92 THR A C 1
ATOM 717 O O . THR A 1 92 ? 3.141 6.035 -12.728 1.00 97.88 92 THR A O 1
ATOM 720 N N . ASN A 1 93 ? 2.796 7.625 -14.280 1.00 98.25 93 ASN A N 1
ATOM 721 C CA . ASN A 1 93 ? 1.354 7.711 -14.021 1.00 98.25 93 ASN A CA 1
ATOM 722 C C . ASN A 1 93 ? 0.671 6.343 -14.161 1.00 98.25 93 ASN A C 1
ATOM 724 O O . ASN A 1 93 ? -0.057 5.943 -13.260 1.00 98.25 93 ASN A O 1
ATOM 728 N N . ASP A 1 94 ? 0.992 5.595 -15.219 1.00 98.38 94 ASP A N 1
ATOM 729 C CA . ASP A 1 94 ? 0.420 4.268 -15.472 1.00 98.38 94 ASP A CA 1
ATOM 730 C C . ASP A 1 94 ? 0.750 3.279 -14.343 1.00 98.38 94 ASP A C 1
ATOM 732 O O . ASP A 1 94 ? -0.125 2.564 -13.859 1.00 98.38 94 ASP A O 1
ATOM 736 N N . VAL A 1 95 ? 2.004 3.269 -13.870 1.00 97.94 95 VAL A N 1
ATOM 737 C CA . VAL A 1 95 ? 2.444 2.414 -12.750 1.00 97.94 95 VAL A CA 1
ATOM 738 C C . VAL A 1 95 ? 1.735 2.791 -11.449 1.00 97.94 95 VAL A C 1
ATOM 740 O O . VAL A 1 95 ? 1.336 1.910 -10.684 1.00 97.94 95 VAL A O 1
ATOM 743 N N . THR A 1 96 ? 1.555 4.087 -11.198 1.00 98.31 96 THR A N 1
ATOM 744 C CA . THR A 1 96 ? 0.853 4.590 -10.014 1.00 98.31 96 THR A CA 1
ATOM 745 C C . THR A 1 96 ? -0.631 4.232 -10.056 1.00 98.31 96 THR A C 1
ATOM 747 O O . THR A 1 96 ? -1.173 3.747 -9.063 1.00 98.31 96 THR A O 1
ATOM 750 N N . GLU A 1 97 ? -1.296 4.402 -11.199 1.00 98.38 97 GLU A N 1
ATOM 751 C CA . GLU A 1 97 ? -2.697 4.012 -11.383 1.00 98.38 97 GLU A CA 1
ATOM 752 C C . GLU A 1 97 ? -2.894 2.497 -11.244 1.00 98.38 97 GLU A C 1
ATOM 754 O O . GLU A 1 97 ? -3.821 2.059 -10.554 1.00 98.38 97 GLU A O 1
ATOM 759 N N . GLU A 1 98 ? -1.992 1.698 -11.822 1.00 98.25 98 GLU A N 1
ATOM 760 C CA . GLU A 1 98 ? -1.976 0.238 -11.694 1.00 98.25 98 GLU A CA 1
ATOM 761 C C . GLU A 1 98 ? -1.858 -0.194 -10.225 1.00 98.25 98 GLU A C 1
ATOM 763 O O . GLU A 1 98 ? -2.615 -1.047 -9.760 1.00 98.25 98 GLU A O 1
ATOM 768 N N . GLU A 1 99 ? -0.943 0.409 -9.462 1.00 98.19 99 GLU A N 1
ATOM 769 C CA . GLU A 1 99 ? -0.749 0.091 -8.045 1.00 98.19 99 GLU A CA 1
ATOM 770 C C . GLU A 1 99 ? -1.948 0.502 -7.191 1.00 98.19 99 GLU A C 1
ATOM 772 O O . GLU A 1 99 ? -2.399 -0.267 -6.340 1.00 98.19 99 GLU A O 1
ATOM 777 N N . ILE A 1 100 ? -2.510 1.688 -7.435 1.00 97.94 100 ILE A N 1
ATOM 778 C CA . ILE A 1 100 ? -3.717 2.143 -6.743 1.00 97.94 100 ILE A CA 1
ATOM 779 C C . ILE A 1 100 ? -4.873 1.177 -7.017 1.00 97.94 100 ILE A C 1
ATOM 781 O O . ILE A 1 100 ? -5.604 0.820 -6.090 1.00 97.94 100 ILE A O 1
ATOM 785 N N . ALA A 1 101 ? -5.051 0.742 -8.267 1.00 98.06 101 ALA A N 1
ATOM 786 C CA . ALA A 1 101 ? -6.069 -0.239 -8.626 1.00 98.06 101 ALA A CA 1
ATOM 787 C C . ALA A 1 101 ? -5.814 -1.588 -7.936 1.00 98.06 101 ALA A C 1
ATOM 789 O O . ALA A 1 101 ? -6.734 -2.146 -7.338 1.00 98.06 101 ALA A O 1
ATOM 790 N N . HIS A 1 102 ? -4.569 -2.070 -7.945 1.00 97.44 102 HIS A N 1
ATOM 791 C CA . HIS A 1 102 ? -4.159 -3.306 -7.281 1.00 97.44 102 HIS A CA 1
ATOM 792 C C . HIS A 1 102 ? -4.498 -3.295 -5.782 1.00 97.44 102 HIS A C 1
ATOM 794 O O . HIS A 1 102 ? -5.163 -4.208 -5.289 1.00 97.44 102 HIS A O 1
ATOM 800 N N . VAL A 1 103 ? -4.114 -2.232 -5.068 1.00 97.56 103 VAL A N 1
ATOM 801 C CA . VAL A 1 103 ? -4.383 -2.091 -3.630 1.00 97.56 103 VAL A CA 1
ATOM 802 C C . VAL A 1 103 ? -5.882 -1.944 -3.356 1.00 97.56 103 VAL A C 1
ATOM 804 O O . VAL A 1 103 ? -6.389 -2.557 -2.420 1.00 97.56 103 VAL A O 1
ATOM 807 N N . LYS A 1 104 ? -6.630 -1.194 -4.177 1.00 97.44 104 LYS A N 1
ATOM 808 C CA . LYS A 1 104 ? -8.092 -1.074 -4.027 1.00 97.44 104 LYS A CA 1
ATOM 809 C C . LYS A 1 104 ? -8.798 -2.417 -4.183 1.00 97.44 104 LYS A C 1
ATOM 811 O O . LYS A 1 104 ? -9.660 -2.730 -3.368 1.00 97.44 104 LYS A O 1
ATOM 816 N N . ILE A 1 105 ? -8.418 -3.213 -5.183 1.00 98.06 105 ILE A N 1
ATOM 817 C CA . ILE A 1 105 ? -8.963 -4.561 -5.382 1.00 98.06 105 ILE A CA 1
ATOM 818 C C . ILE A 1 105 ? -8.677 -5.424 -4.148 1.00 98.06 105 ILE A C 1
ATOM 820 O O . ILE A 1 105 ? -9.600 -6.030 -3.603 1.00 98.06 105 ILE A O 1
ATOM 824 N N . ALA A 1 106 ? -7.435 -5.408 -3.650 1.00 96.56 106 ALA A N 1
ATOM 825 C CA . ALA A 1 106 ? -7.070 -6.135 -2.438 1.00 96.56 106 ALA A CA 1
ATOM 826 C C . ALA A 1 106 ? -7.942 -5.712 -1.243 1.00 96.56 106 ALA A C 1
ATOM 828 O O . ALA A 1 106 ? -8.530 -6.574 -0.593 1.00 96.56 106 ALA A O 1
ATOM 829 N N . ILE A 1 107 ? -8.122 -4.402 -1.023 1.00 96.56 107 ILE A N 1
ATOM 830 C CA . ILE A 1 107 ? -8.984 -3.855 0.038 1.00 96.56 107 ILE A CA 1
ATOM 831 C C . ILE A 1 107 ? -10.429 -4.347 -0.103 1.00 96.56 107 ILE A C 1
ATOM 833 O O . ILE A 1 107 ? -11.022 -4.761 0.887 1.00 96.56 107 ILE A O 1
ATOM 837 N N . THR A 1 108 ? -10.997 -4.343 -1.314 1.00 97.38 108 THR A N 1
ATOM 838 C CA . THR A 1 108 ? -12.380 -4.811 -1.533 1.00 97.38 108 THR A CA 1
ATOM 839 C C . THR A 1 108 ? -12.571 -6.303 -1.270 1.00 97.38 108 THR A C 1
ATOM 841 O O . THR A 1 108 ? -13.688 -6.729 -0.995 1.00 97.38 108 THR A O 1
ATOM 844 N N . SER A 1 109 ? -11.494 -7.087 -1.339 1.00 97.19 109 SER A N 1
ATOM 845 C CA . SER A 1 109 ? -11.505 -8.527 -1.069 1.00 97.19 109 SER A CA 1
ATOM 846 C C . SER A 1 109 ? -11.165 -8.896 0.381 1.00 97.19 109 SER A C 1
ATOM 848 O O . SER A 1 109 ? -11.155 -10.080 0.712 1.00 97.19 109 SER A O 1
ATOM 850 N N . LEU A 1 110 ? -10.869 -7.913 1.244 1.00 96.12 110 LEU A N 1
ATOM 851 C CA . LEU A 1 110 ? -10.535 -8.170 2.645 1.00 96.12 110 LEU A CA 1
ATOM 852 C C . LEU A 1 110 ? -11.741 -8.711 3.415 1.00 96.12 110 LEU A C 1
ATOM 854 O O . LEU A 1 110 ? -12.862 -8.216 3.297 1.00 96.12 110 LEU A O 1
ATOM 858 N N . VAL A 1 111 ? -11.464 -9.684 4.276 1.00 95.88 111 VAL A N 1
ATOM 859 C CA . VAL A 1 111 ? -12.389 -10.179 5.297 1.00 95.88 111 VAL A CA 1
ATOM 860 C C . VAL A 1 111 ? -11.894 -9.751 6.681 1.00 95.88 111 VAL A C 1
ATOM 862 O O . VAL A 1 111 ? -10.698 -9.486 6.836 1.00 95.88 111 VAL A O 1
ATOM 865 N N . PRO A 1 112 ? -12.777 -9.648 7.689 1.00 94.00 112 PRO A N 1
ATOM 866 C CA . PRO A 1 112 ? -12.356 -9.384 9.060 1.00 94.00 112 PRO A CA 1
ATOM 867 C C . PRO A 1 112 ? -11.333 -10.418 9.545 1.00 94.00 112 PRO A C 1
ATOM 869 O O . PRO A 1 112 ? -11.485 -11.611 9.293 1.00 94.00 112 PRO A O 1
ATOM 872 N N . THR A 1 113 ? -10.300 -9.952 10.243 1.00 93.25 113 THR A N 1
ATOM 873 C CA . THR A 1 113 ? -9.303 -10.825 10.869 1.00 93.25 113 THR A CA 1
ATOM 874 C C . THR A 1 113 ? -9.805 -11.285 12.233 1.00 93.25 113 THR A C 1
ATOM 876 O O . THR A 1 113 ? -10.133 -10.449 13.074 1.00 93.25 113 THR A O 1
ATOM 879 N N . GLU A 1 114 ? -9.807 -12.596 12.465 1.00 91.69 114 GLU A N 1
ATOM 880 C CA . GLU A 1 114 ? -9.963 -13.189 13.795 1.00 91.69 114 GLU A CA 1
ATOM 881 C C . GLU A 1 114 ? -8.585 -13.279 14.459 1.00 91.69 114 GLU A C 1
ATOM 883 O O . GLU A 1 114 ? -7.615 -13.725 13.840 1.00 91.69 114 GLU A O 1
ATOM 888 N N . ALA A 1 115 ? -8.475 -12.801 15.696 1.00 85.50 115 ALA A N 1
ATOM 889 C CA . ALA A 1 115 ? -7.228 -12.817 16.445 1.00 85.50 115 ALA A CA 1
ATOM 890 C C . ALA A 1 115 ? -7.508 -13.068 17.926 1.00 85.50 115 ALA A C 1
ATOM 892 O O . ALA A 1 115 ? -8.291 -12.340 18.536 1.00 85.50 115 ALA A O 1
ATOM 893 N N . ASP A 1 116 ? -6.812 -14.051 18.492 1.00 83.38 116 ASP A N 1
ATOM 894 C CA . ASP A 1 116 ? -6.733 -14.243 19.936 1.00 83.38 116 ASP A CA 1
ATOM 895 C C . ASP A 1 116 ? -5.714 -13.233 20.485 1.00 83.38 116 ASP A C 1
ATOM 897 O O . ASP A 1 116 ? -4.518 -13.321 20.183 1.00 83.38 116 ASP A O 1
ATOM 901 N N . LEU A 1 117 ? -6.199 -12.232 21.224 1.00 62.25 117 LEU A N 1
ATOM 902 C CA . LEU A 1 117 ? -5.380 -11.202 21.876 1.00 62.25 117 LEU A CA 1
ATOM 903 C C . LEU A 1 117 ? -5.189 -11.491 23.365 1.00 62.25 117 LEU A C 1
ATOM 905 O O . LEU A 1 117 ? -6.183 -11.858 24.031 1.00 62.25 117 LEU A O 1
#

Foldseek 3Di:
DDDPDDPDPPDDPPDPWDKDWDKDKDKDKDADDWDPDDDPDPPATQRMKIWIWMFTAFMWTPPPVTDTPDGDPCRPDCVRTGTDDMDSDGDDPVVRVVVVVVVVVVVVPDDDDDDDD